Protein AF-A0A0U5MCY0-F1 (afdb_monomer_lite)

Sequence (130 aa):
MLSDIGQEHARLYEMIGSLSAVIAASPNERVINDGISIISERLKLHFDIEERALEFLDAELNVLMHSDHQLILSKIETARACVSGDRQKLIAALDEVKSSLKKHDRELDWPIFHYVNNNECSDCRHEDRN

Radius of gyration: 18.09 Å; chains: 1; bounding box: 33×22×67 Å

Structure (mmCIF, N/CA/C/O backbone):
data_AF-A0A0U5MCY0-F1
#
_entry.id   AF-A0A0U5MCY0-F1
#
loop_
_atom_site.group_PDB
_atom_site.id
_atom_site.type_symbol
_atom_site.label_atom_id
_atom_site.label_alt_id
_atom_site.label_comp_id
_atom_site.label_asym_id
_atom_site.label_entity_id
_atom_site.label_seq_id
_atom_site.pdbx_PDB_ins_code
_atom_site.Cartn_x
_atom_site.Cartn_y
_atom_site.Cartn_z
_atom_site.occupancy
_atom_site.B_iso_or_equiv
_atom_site.auth_seq_id
_atom_site.auth_comp_id
_atom_site.auth_asym_id
_atom_site.auth_atom_id
_atom_site.pdbx_PDB_model_num
ATOM 1 N N . MET A 1 1 ? 3.880 -13.248 -15.195 1.00 53.34 1 MET A N 1
ATOM 2 C CA . MET A 1 1 ? 4.382 -11.911 -14.803 1.00 53.34 1 MET A CA 1
ATOM 3 C C . MET A 1 1 ? 3.231 -10.932 -14.581 1.00 53.34 1 MET A C 1
ATOM 5 O O . MET A 1 1 ? 2.860 -10.763 -13.432 1.00 53.34 1 MET A O 1
ATOM 9 N N . LEU A 1 2 ? 2.555 -10.395 -15.611 1.00 55.38 2 LEU A N 1
ATOM 10 C CA . LEU A 1 2 ? 1.385 -9.505 -15.412 1.00 55.38 2 LEU A CA 1
ATOM 11 C C . LEU A 1 2 ? 0.198 -10.166 -14.687 1.00 55.38 2 LEU A C 1
ATOM 13 O O . LEU A 1 2 ? -0.455 -9.544 -13.853 1.00 55.38 2 LEU A O 1
ATOM 17 N N . SER A 1 3 ? -0.073 -11.443 -14.982 1.00 57.62 3 SER A N 1
ATOM 18 C CA . SER A 1 3 ? -1.112 -12.217 -14.287 1.00 57.62 3 SER A CA 1
ATOM 19 C C . SER A 1 3 ? -0.822 -12.389 -12.799 1.00 57.62 3 SER A C 1
ATOM 21 O O . SER A 1 3 ? -1.756 -12.574 -12.024 1.00 57.62 3 SER A O 1
ATOM 23 N N . ASP A 1 4 ? 0.452 -12.359 -12.409 1.00 72.38 4 ASP A N 1
ATOM 24 C CA . ASP A 1 4 ? 0.891 -12.569 -11.030 1.00 72.38 4 ASP A CA 1
ATOM 25 C C . ASP A 1 4 ? 0.857 -11.249 -10.248 1.00 72.38 4 ASP A C 1
ATOM 27 O O . ASP A 1 4 ? 0.425 -11.251 -9.100 1.00 72.38 4 ASP A O 1
ATOM 31 N N . ILE A 1 5 ? 1.182 -10.125 -10.903 1.00 76.31 5 ILE A N 1
ATOM 32 C CA . ILE A 1 5 ? 1.040 -8.754 -10.373 1.00 76.31 5 ILE A CA 1
ATOM 33 C C . ILE A 1 5 ? -0.433 -8.431 -10.087 1.00 76.31 5 ILE A C 1
ATOM 35 O O . ILE A 1 5 ? -0.800 -8.119 -8.958 1.00 76.31 5 ILE A O 1
ATOM 39 N N . GLY A 1 6 ? -1.328 -8.639 -11.061 1.00 77.19 6 GLY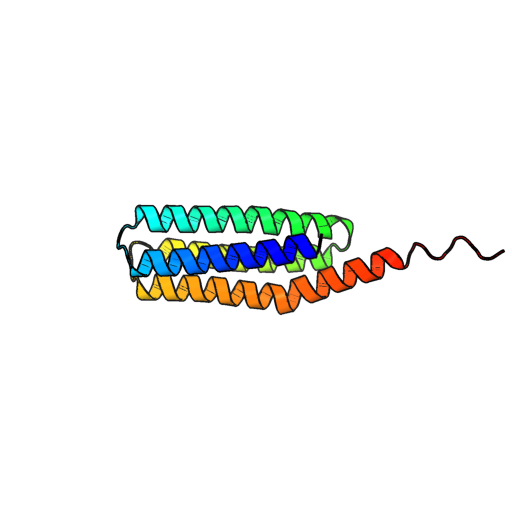 A N 1
ATOM 40 C CA . GLY A 1 6 ? -2.758 -8.369 -10.858 1.00 77.19 6 GLY A CA 1
ATOM 41 C C . GLY A 1 6 ? -3.403 -9.236 -9.763 1.00 77.19 6 GLY A C 1
ATOM 42 O O . GLY A 1 6 ? -4.283 -8.776 -9.033 1.00 77.19 6 GLY A O 1
ATOM 43 N N . GLN A 1 7 ? -2.951 -10.487 -9.604 1.00 85.44 7 GLN A N 1
ATOM 44 C CA . GLN A 1 7 ? -3.368 -11.338 -8.482 1.00 85.44 7 GLN A CA 1
ATOM 45 C C . GLN A 1 7 ? -2.841 -10.822 -7.142 1.00 85.44 7 GLN A C 1
ATOM 47 O O . GLN A 1 7 ? -3.521 -10.955 -6.124 1.00 85.44 7 GLN A O 1
ATOM 52 N N . GLU A 1 8 ? -1.649 -10.235 -7.128 1.00 88.69 8 GLU A N 1
ATOM 53 C CA . GLU A 1 8 ? -1.058 -9.677 -5.923 1.00 88.69 8 GLU A CA 1
ATOM 54 C C . GLU A 1 8 ? -1.792 -8.420 -5.448 1.00 88.69 8 GLU A C 1
ATOM 56 O O . GLU A 1 8 ? -2.114 -8.317 -4.263 1.00 88.69 8 GLU A O 1
ATOM 61 N N . HIS A 1 9 ? -2.201 -7.536 -6.360 1.00 89.69 9 HIS A N 1
ATOM 62 C CA . HIS A 1 9 ? -3.014 -6.368 -6.000 1.00 89.69 9 HIS A CA 1
ATOM 63 C C . HIS A 1 9 ? -4.362 -6.789 -5.423 1.00 89.69 9 HIS A C 1
ATOM 65 O O . HIS A 1 9 ? -4.812 -6.248 -4.412 1.00 89.69 9 HIS A O 1
ATOM 71 N N . ALA A 1 10 ? -5.001 -7.803 -6.020 1.00 90.56 10 ALA A N 1
ATOM 72 C CA . ALA A 1 10 ? -6.252 -8.349 -5.504 1.00 90.56 10 ALA A CA 1
ATOM 73 C C . ALA A 1 10 ? -6.103 -8.836 -4.051 1.00 90.56 10 ALA A C 1
ATOM 75 O O . ALA A 1 10 ? -6.958 -8.534 -3.215 1.00 90.56 10 ALA A O 1
ATOM 76 N N . ARG A 1 11 ? -4.991 -9.514 -3.731 1.00 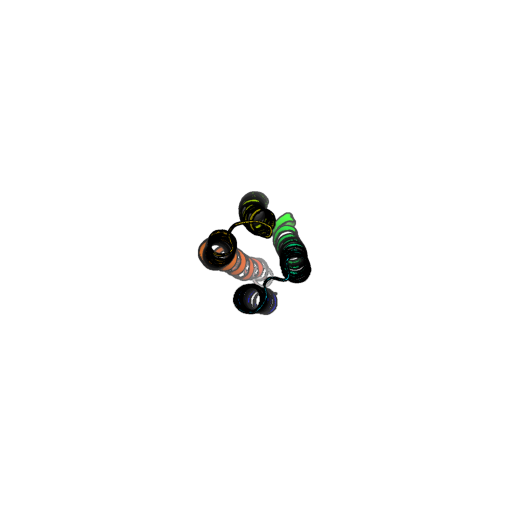93.75 11 ARG A N 1
ATOM 77 C CA . ARG A 1 11 ? -4.671 -9.945 -2.360 1.00 93.75 11 ARG A CA 1
ATOM 78 C C . ARG A 1 11 ? -4.428 -8.761 -1.431 1.00 93.75 11 ARG A C 1
ATOM 80 O O . ARG A 1 11 ? -4.975 -8.742 -0.333 1.00 93.75 11 ARG A O 1
ATOM 87 N N . LEU A 1 12 ? -3.670 -7.752 -1.859 1.00 95.38 12 LEU A N 1
ATOM 88 C CA . LEU A 1 12 ? -3.443 -6.538 -1.069 1.00 95.38 12 LEU A CA 1
ATOM 89 C C . LEU A 1 12 ? -4.762 -5.814 -0.752 1.00 95.38 12 LEU A C 1
ATOM 91 O O . LEU A 1 12 ? -4.998 -5.425 0.395 1.00 95.38 12 LEU A O 1
ATOM 95 N N . TYR A 1 13 ? -5.675 -5.707 -1.723 1.00 94.69 13 TYR A N 1
ATOM 96 C CA . TYR A 1 13 ? -7.010 -5.145 -1.502 1.00 94.69 13 TYR A CA 1
ATOM 97 C C . TYR A 1 13 ? -7.847 -5.959 -0.517 1.00 94.69 13 TYR A C 1
ATOM 99 O O . TYR A 1 13 ? -8.555 -5.375 0.311 1.00 94.69 13 TYR A O 1
ATOM 107 N N . GLU A 1 14 ? -7.778 -7.287 -0.596 1.00 95.69 14 GLU A N 1
ATOM 108 C CA . GLU A 1 14 ? -8.456 -8.188 0.334 1.00 95.69 14 GLU A CA 1
ATOM 109 C C . GLU A 1 14 ? -7.898 -8.050 1.755 1.00 95.69 14 GLU A C 1
ATOM 111 O O . GLU A 1 14 ? -8.670 -7.958 2.712 1.00 95.69 14 GLU A O 1
ATOM 116 N N . MET A 1 15 ? -6.575 -7.957 1.905 1.00 96.69 15 MET A N 1
ATOM 117 C CA . MET A 1 15 ? -5.913 -7.770 3.197 1.00 96.69 15 MET A CA 1
ATOM 118 C C . MET A 1 15 ? -6.310 -6.441 3.846 1.00 96.69 15 MET A C 1
ATOM 120 O O . MET A 1 15 ? -6.688 -6.424 5.019 1.00 96.69 15 MET A O 1
ATOM 124 N N . ILE A 1 16 ? -6.296 -5.339 3.085 1.00 95.50 16 ILE A N 1
ATOM 125 C CA . ILE A 1 16 ? -6.731 -4.022 3.578 1.00 95.50 16 ILE A CA 1
ATOM 126 C C . ILE A 1 16 ? -8.214 -4.063 3.969 1.00 95.50 16 ILE A C 1
ATOM 128 O O . ILE A 1 16 ? -8.579 -3.611 5.052 1.00 95.50 16 ILE A O 1
ATOM 132 N N . GLY A 1 17 ? -9.074 -4.646 3.126 1.00 94.00 17 GLY A N 1
ATOM 133 C CA . GLY A 1 17 ? -10.503 -4.783 3.423 1.00 94.00 17 GLY A CA 1
ATOM 134 C C . GLY A 1 17 ? -10.776 -5.614 4.681 1.00 94.00 17 GLY A C 1
ATOM 135 O O . GLY A 1 17 ? -11.593 -5.225 5.518 1.00 94.00 17 GLY A O 1
ATOM 136 N N . SER A 1 18 ? -10.052 -6.721 4.845 1.00 94.94 18 SER A N 1
ATOM 137 C CA . SER A 1 18 ? -10.145 -7.592 6.019 1.00 94.94 18 SER A CA 1
ATOM 138 C C . SER A 1 18 ? -9.697 -6.870 7.287 1.00 94.94 18 SER A C 1
ATOM 140 O O . SER A 1 18 ? -10.367 -6.959 8.315 1.00 94.94 18 SER A O 1
ATOM 142 N N . LEU A 1 19 ? -8.611 -6.095 7.218 1.00 95.50 19 LEU A N 1
ATOM 143 C CA . LEU A 1 19 ? -8.151 -5.296 8.349 1.00 95.50 19 LEU A CA 1
ATOM 144 C C . LEU A 1 19 ? -9.172 -4.216 8.738 1.00 95.50 19 LEU A C 1
ATOM 146 O O . LEU A 1 19 ? -9.456 -4.055 9.925 1.00 95.50 19 LEU A O 1
ATOM 150 N N . SER A 1 20 ? -9.786 -3.530 7.769 1.00 93.50 20 SER A N 1
ATOM 151 C CA . SER A 1 20 ? -10.863 -2.568 8.045 1.00 93.50 20 SER A CA 1
ATOM 152 C C . SER A 1 20 ? -12.046 -3.222 8.771 1.00 93.50 20 SER A C 1
ATOM 154 O O . SER A 1 20 ? -12.589 -2.642 9.714 1.00 93.50 20 SER A O 1
ATOM 156 N N . ALA A 1 21 ? -12.412 -4.456 8.403 1.00 92.06 21 ALA A N 1
ATOM 157 C CA . ALA A 1 21 ? -13.440 -5.219 9.112 1.00 92.06 21 ALA A CA 1
ATOM 158 C C . ALA A 1 21 ? -13.015 -5.583 10.548 1.00 92.06 21 ALA A C 1
ATOM 160 O O . ALA A 1 21 ? -13.816 -5.464 11.478 1.00 92.06 21 ALA A O 1
ATOM 161 N N . VAL A 1 22 ? -11.749 -5.963 10.757 1.00 93.25 22 VAL A N 1
ATOM 162 C CA . VAL A 1 22 ? -11.191 -6.236 12.095 1.00 93.25 22 VAL A CA 1
ATOM 163 C C . VAL A 1 22 ? -11.228 -4.989 12.979 1.00 93.25 22 VAL A C 1
ATOM 165 O O . VAL A 1 22 ? -11.652 -5.081 14.128 1.00 93.25 22 VAL A O 1
ATOM 168 N N . ILE A 1 23 ? -10.851 -3.823 12.451 1.00 93.38 23 ILE A N 1
ATOM 169 C CA . ILE A 1 23 ? -10.877 -2.542 13.178 1.00 93.38 23 ILE A CA 1
ATOM 170 C C . ILE A 1 23 ? -12.303 -2.166 13.596 1.00 93.38 23 ILE A C 1
ATOM 172 O O . ILE A 1 23 ? -12.519 -1.636 14.690 1.00 93.38 23 ILE A O 1
ATOM 176 N N . ALA A 1 24 ? -13.292 -2.447 12.744 1.00 90.56 24 ALA A N 1
ATOM 177 C CA . ALA A 1 24 ? -14.697 -2.227 13.074 1.00 90.56 24 ALA A CA 1
ATOM 178 C C . ALA A 1 24 ? -15.184 -3.169 14.193 1.00 90.56 24 ALA A C 1
ATOM 180 O O . ALA A 1 24 ? -15.962 -2.747 15.050 1.00 90.56 24 ALA A O 1
ATOM 181 N N . ALA A 1 25 ? -14.715 -4.421 14.206 1.00 89.44 25 ALA A N 1
ATOM 182 C CA . ALA A 1 25 ? -15.170 -5.462 15.127 1.00 89.44 25 ALA A CA 1
ATOM 183 C C . ALA A 1 25 ? -14.409 -5.518 16.466 1.00 89.44 25 ALA A C 1
ATOM 185 O O . ALA A 1 25 ? -14.958 -5.997 17.458 1.00 89.44 25 ALA A O 1
ATOM 186 N N . SER A 1 26 ? -13.155 -5.060 16.519 1.00 84.06 26 SER A N 1
ATOM 187 C CA . SER A 1 26 ? -12.271 -5.234 17.675 1.00 84.06 26 SER A CA 1
ATOM 188 C C . SER A 1 26 ? -11.466 -3.969 17.987 1.00 84.06 26 SER A C 1
ATOM 190 O O . SER A 1 26 ? -10.839 -3.403 17.094 1.00 84.06 26 SER A O 1
ATOM 192 N N . PRO A 1 27 ? -11.401 -3.541 19.263 1.00 80.25 27 PRO A N 1
ATOM 193 C CA . PRO A 1 27 ? -10.528 -2.454 19.694 1.00 80.25 27 PRO A CA 1
ATOM 194 C C . PRO A 1 27 ? -9.077 -2.901 19.946 1.00 80.25 27 PRO A C 1
ATOM 196 O O . PRO A 1 27 ? -8.306 -2.124 20.496 1.00 80.25 27 PRO A O 1
ATOM 199 N N . ASN A 1 28 ? -8.697 -4.148 19.642 1.00 93.94 28 ASN A N 1
ATOM 200 C CA . ASN A 1 28 ? -7.373 -4.656 20.002 1.00 93.94 28 ASN A CA 1
ATOM 201 C C . ASN A 1 28 ? -6.268 -4.031 19.132 1.00 93.94 28 ASN A C 1
ATOM 203 O O . ASN A 1 28 ? -5.964 -4.516 18.042 1.00 93.94 28 ASN A O 1
ATOM 207 N N . GLU A 1 29 ? -5.635 -2.985 19.661 1.00 95.06 29 GLU A N 1
ATOM 208 C CA . GLU A 1 29 ? -4.557 -2.231 19.012 1.00 95.06 29 GLU A CA 1
ATOM 209 C C . GLU A 1 29 ? -3.377 -3.102 18.577 1.00 95.06 29 GLU A C 1
ATOM 211 O O . GLU A 1 29 ? -2.778 -2.848 17.534 1.00 95.06 29 GLU A O 1
ATOM 216 N N . ARG A 1 30 ? -3.046 -4.153 19.338 1.00 95.38 30 ARG A N 1
ATOM 217 C CA . ARG A 1 30 ? -1.960 -5.068 18.971 1.00 95.38 30 ARG A CA 1
ATOM 218 C C . ARG A 1 30 ? -2.302 -5.834 17.698 1.00 95.38 30 ARG A C 1
ATOM 220 O O . ARG A 1 30 ? -1.497 -5.856 16.779 1.00 95.38 30 ARG A O 1
ATOM 227 N N . VAL A 1 31 ? -3.505 -6.401 17.623 1.00 95.12 31 VAL A N 1
ATOM 228 C CA . VAL A 1 31 ? -3.966 -7.139 16.433 1.00 95.12 31 VAL A CA 1
ATOM 229 C C . VAL A 1 31 ? -4.014 -6.223 15.210 1.00 95.12 31 VAL A C 1
ATOM 231 O O . VAL A 1 31 ? -3.619 -6.625 14.119 1.00 95.12 31 VAL A O 1
ATOM 234 N N . ILE A 1 32 ? -4.457 -4.978 15.395 1.00 96.31 32 ILE A N 1
ATOM 235 C CA . ILE A 1 32 ? -4.488 -3.976 14.326 1.00 96.31 32 ILE A CA 1
ATOM 236 C C . ILE A 1 32 ? -3.063 -3.647 13.854 1.00 96.31 32 ILE A C 1
ATOM 238 O O . ILE A 1 32 ? -2.800 -3.678 12.655 1.00 96.31 32 ILE A O 1
ATOM 242 N N . ASN A 1 33 ? -2.131 -3.384 14.776 1.00 96.62 33 ASN A N 1
ATOM 243 C CA . ASN A 1 33 ? -0.726 -3.118 14.453 1.00 96.62 33 ASN A CA 1
ATOM 244 C C . ASN A 1 33 ? -0.047 -4.298 13.745 1.00 96.62 33 ASN A C 1
ATOM 246 O O . ASN A 1 33 ? 0.707 -4.088 12.791 1.00 96.62 33 ASN A O 1
ATOM 250 N N . ASP A 1 34 ? -0.317 -5.526 14.184 1.00 97.00 34 ASP A N 1
ATOM 251 C CA . ASP A 1 34 ? 0.193 -6.738 13.543 1.00 97.00 34 ASP A CA 1
ATOM 252 C C . ASP A 1 34 ? -0.346 -6.838 12.103 1.00 97.00 34 ASP A C 1
ATOM 254 O O . ASP A 1 34 ? 0.422 -7.053 11.166 1.00 97.00 34 ASP A O 1
ATOM 258 N N . GLY A 1 35 ? -1.640 -6.565 11.896 1.00 97.06 35 GLY A N 1
ATOM 259 C CA . GLY A 1 35 ? -2.261 -6.515 10.569 1.00 97.06 35 GLY A CA 1
ATOM 260 C C . GLY A 1 35 ? -1.656 -5.454 9.643 1.00 97.06 35 GLY A C 1
ATOM 261 O O . GLY A 1 35 ? -1.317 -5.761 8.500 1.00 97.06 35 GLY A O 1
ATOM 262 N N . ILE A 1 36 ? -1.449 -4.226 10.136 1.00 97.50 36 ILE A N 1
ATOM 263 C CA . ILE A 1 36 ? -0.768 -3.161 9.375 1.00 97.50 36 ILE A CA 1
ATOM 264 C C . ILE A 1 36 ? 0.663 -3.578 9.022 1.00 97.50 36 ILE A C 1
ATOM 266 O O . ILE A 1 36 ? 1.122 -3.323 7.910 1.00 97.50 36 ILE A O 1
ATOM 270 N N . SER A 1 37 ? 1.368 -4.244 9.938 1.00 97.81 37 SER A N 1
ATOM 271 C CA . SER A 1 37 ? 2.736 -4.71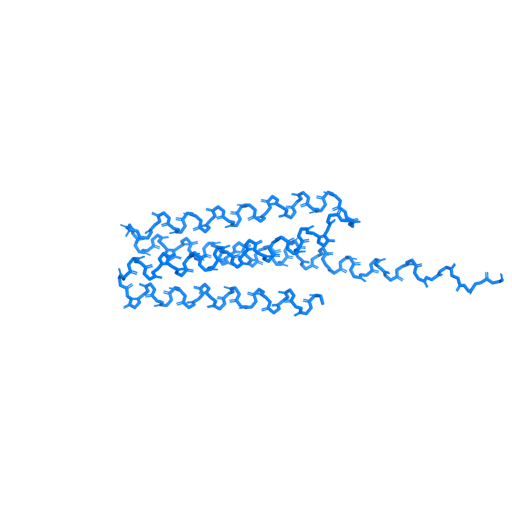4 9.695 1.00 97.81 37 SER A CA 1
ATOM 272 C C . SER A 1 37 ? 2.786 -5.760 8.587 1.00 97.81 37 SER A C 1
ATOM 274 O O . SER A 1 37 ? 3.625 -5.653 7.700 1.00 97.81 37 SER A O 1
ATOM 276 N N . ILE A 1 38 ? 1.853 -6.713 8.581 1.00 97.81 38 ILE A N 1
ATOM 277 C CA . ILE A 1 38 ? 1.758 -7.726 7.523 1.00 97.81 38 ILE A CA 1
ATOM 278 C C . ILE A 1 38 ? 1.486 -7.071 6.159 1.00 97.81 38 ILE A C 1
ATOM 280 O O . ILE A 1 38 ? 2.126 -7.432 5.174 1.00 97.81 38 ILE A O 1
ATOM 284 N N . ILE A 1 39 ? 0.577 -6.090 6.092 1.00 97.62 39 ILE A N 1
ATOM 285 C CA . ILE A 1 39 ? 0.296 -5.348 4.851 1.00 97.62 39 ILE A CA 1
ATOM 286 C C . ILE A 1 39 ? 1.532 -4.559 4.394 1.00 97.62 39 ILE A C 1
ATOM 288 O O . ILE A 1 39 ? 1.889 -4.624 3.222 1.00 97.62 39 ILE A O 1
ATOM 292 N N . SER A 1 40 ? 2.204 -3.852 5.310 1.00 98.00 40 SER A N 1
ATOM 293 C CA . SER A 1 40 ? 3.418 -3.072 5.020 1.00 98.00 40 SER A CA 1
ATOM 294 C C . SER A 1 40 ? 4.526 -3.946 4.430 1.00 98.00 40 SER A C 1
ATOM 296 O O . SER A 1 40 ? 5.076 -3.625 3.380 1.00 98.00 40 SER A O 1
ATOM 298 N N . GLU A 1 41 ? 4.818 -5.091 5.052 1.00 97.50 41 GLU A N 1
ATOM 299 C CA . GLU A 1 41 ? 5.841 -6.015 4.552 1.00 97.50 41 GLU A CA 1
ATOM 300 C C . GLU A 1 41 ? 5.457 -6.625 3.199 1.00 97.50 41 GLU A C 1
ATOM 302 O O . GLU A 1 41 ? 6.315 -6.793 2.331 1.00 97.50 41 GLU A O 1
ATOM 307 N N . ARG A 1 42 ? 4.166 -6.908 2.977 1.00 96.56 42 ARG A N 1
ATOM 308 C CA . ARG A 1 42 ? 3.702 -7.426 1.687 1.00 96.56 42 ARG A CA 1
ATOM 309 C C . ARG A 1 42 ? 3.833 -6.395 0.567 1.00 96.56 42 ARG A C 1
ATOM 311 O O . ARG A 1 42 ? 4.296 -6.758 -0.508 1.00 96.56 42 ARG A O 1
ATOM 318 N N . LEU A 1 43 ? 3.493 -5.133 0.840 1.00 96.50 43 LEU A N 1
ATOM 319 C CA . LEU A 1 43 ? 3.688 -4.020 -0.093 1.00 96.50 43 LEU A CA 1
ATOM 320 C C . LEU A 1 43 ? 5.161 -3.845 -0.451 1.00 96.50 43 LEU A C 1
ATOM 322 O O . LEU A 1 43 ? 5.491 -3.813 -1.626 1.00 96.50 43 LEU A O 1
ATOM 326 N N . LYS A 1 44 ? 6.059 -3.808 0.541 1.00 97.44 44 LYS A N 1
ATOM 327 C CA . LYS A 1 44 ? 7.504 -3.673 0.290 1.00 97.44 44 LYS A CA 1
ATOM 328 C C . LYS A 1 44 ? 8.042 -4.786 -0.603 1.00 97.44 44 LYS A C 1
ATOM 330 O O . LYS A 1 44 ? 8.803 -4.509 -1.520 1.00 97.44 44 LYS A O 1
ATOM 335 N N . LEU A 1 45 ? 7.652 -6.035 -0.334 1.00 95.62 45 LEU A N 1
ATOM 336 C CA . LEU A 1 45 ? 8.075 -7.174 -1.148 1.00 95.62 45 LEU A CA 1
ATOM 337 C C . LEU A 1 45 ? 7.579 -7.047 -2.591 1.00 95.62 45 LEU A C 1
ATOM 339 O O . LEU A 1 45 ? 8.308 -7.353 -3.525 1.00 95.62 45 LEU A O 1
ATOM 343 N N . HIS A 1 46 ? 6.328 -6.637 -2.759 1.00 94.56 46 HIS A N 1
ATOM 344 C CA . HIS A 1 46 ? 5.716 -6.476 -4.065 1.00 94.56 46 HIS A CA 1
ATOM 345 C C . HIS A 1 46 ? 6.364 -5.339 -4.871 1.00 94.56 46 HIS A C 1
ATOM 347 O O . HIS A 1 46 ? 6.807 -5.578 -5.991 1.00 94.56 46 HIS A O 1
ATOM 353 N N . PHE A 1 47 ? 6.544 -4.174 -4.253 1.00 95.75 47 PHE A N 1
ATOM 354 C CA . PHE A 1 47 ? 7.220 -3.021 -4.844 1.00 95.75 47 PHE A CA 1
ATOM 355 C C . PHE A 1 47 ? 8.676 -3.318 -5.227 1.00 95.75 47 PHE A C 1
ATOM 357 O O . PHE A 1 47 ? 9.112 -2.940 -6.308 1.00 95.75 47 PHE A O 1
ATOM 364 N N . ASP A 1 48 ? 9.421 -4.071 -4.409 1.00 94.69 48 ASP A N 1
ATOM 365 C CA . ASP A 1 48 ? 10.788 -4.513 -4.741 1.00 94.69 48 ASP A CA 1
ATOM 366 C C . ASP A 1 48 ? 10.816 -5.422 -5.984 1.00 94.69 48 ASP A C 1
ATOM 368 O O . ASP A 1 48 ? 11.744 -5.348 -6.788 1.00 94.69 48 ASP A O 1
ATOM 372 N N . ILE A 1 49 ? 9.792 -6.258 -6.192 1.00 91.19 49 ILE A N 1
ATOM 373 C CA . ILE A 1 49 ? 9.680 -7.096 -7.397 1.00 91.19 49 ILE A CA 1
ATOM 374 C C . ILE A 1 49 ? 9.462 -6.229 -8.645 1.00 91.19 49 ILE A C 1
ATOM 376 O O . ILE A 1 49 ? 10.098 -6.471 -9.672 1.00 91.19 49 ILE A O 1
ATOM 380 N N . GLU A 1 50 ? 8.587 -5.231 -8.563 1.00 92.00 50 GLU A N 1
ATOM 381 C CA . GLU A 1 50 ? 8.262 -4.333 -9.678 1.00 92.00 50 GLU A CA 1
ATOM 382 C C . GLU A 1 50 ? 9.419 -3.399 -10.020 1.00 92.00 50 GLU A C 1
ATOM 384 O O . GLU A 1 50 ? 9.786 -3.261 -11.188 1.00 92.00 50 GLU A O 1
ATOM 389 N N . GLU A 1 51 ? 10.058 -2.822 -9.004 1.00 93.94 51 GLU A N 1
ATOM 390 C CA . GLU A 1 51 ? 11.238 -1.979 -9.175 1.00 93.94 51 GLU A CA 1
ATOM 391 C C . GLU A 1 51 ? 12.377 -2.765 -9.833 1.00 93.94 51 GLU A C 1
ATOM 393 O O . GLU A 1 51 ? 12.938 -2.303 -10.828 1.00 93.94 51 GLU A O 1
ATOM 398 N N . ARG A 1 52 ? 12.674 -3.987 -9.371 1.00 90.75 52 ARG A N 1
ATOM 399 C CA . ARG A 1 52 ? 13.708 -4.839 -9.992 1.00 90.75 52 ARG A CA 1
ATOM 400 C C . ARG A 1 52 ? 13.382 -5.238 -11.422 1.00 90.75 52 ARG A C 1
ATOM 402 O O . ARG A 1 52 ? 14.298 -5.388 -12.227 1.00 90.75 52 ARG A O 1
ATOM 409 N N . ALA A 1 53 ? 12.104 -5.427 -11.748 1.00 86.88 53 ALA A N 1
ATOM 410 C CA . ALA A 1 53 ? 11.7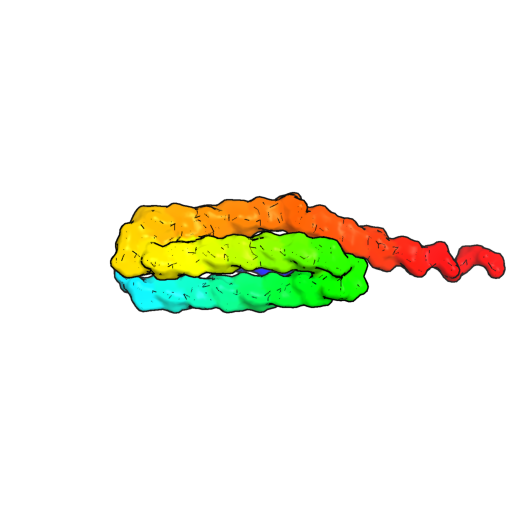05 -5.692 -13.125 1.00 86.88 53 ALA A CA 1
ATOM 411 C C . ALA A 1 53 ? 12.056 -4.502 -14.034 1.00 86.88 53 ALA A C 1
ATOM 413 O O . ALA A 1 53 ? 12.481 -4.708 -15.165 1.00 86.88 53 ALA A O 1
ATOM 414 N N . LEU A 1 54 ? 11.940 -3.271 -13.528 1.00 88.38 54 LEU A N 1
ATOM 415 C CA . LEU A 1 54 ? 12.203 -2.049 -14.290 1.00 88.38 54 LEU A CA 1
ATOM 416 C C . LEU A 1 54 ? 13.658 -1.581 -14.260 1.00 88.38 54 LEU A C 1
ATOM 418 O O . LEU A 1 54 ? 14.068 -0.884 -15.184 1.00 88.38 54 LEU A O 1
ATOM 422 N N . GLU A 1 55 ? 14.441 -1.974 -13.252 1.00 88.31 55 GLU A N 1
ATOM 423 C CA . GLU A 1 55 ? 15.848 -1.570 -13.079 1.00 88.31 55 GLU A CA 1
ATOM 424 C C . GLU A 1 55 ? 16.683 -1.784 -14.353 1.00 88.31 55 GLU A C 1
ATOM 426 O O . GLU A 1 55 ? 17.524 -0.954 -14.699 1.00 88.31 55 GLU A O 1
ATOM 431 N N . PHE A 1 56 ? 16.415 -2.869 -15.083 1.00 80.81 56 PHE A N 1
ATOM 432 C CA . PHE A 1 56 ? 17.136 -3.226 -16.308 1.00 80.81 56 PHE A CA 1
ATOM 433 C C . PHE A 1 56 ? 16.433 -2.797 -17.602 1.00 80.81 56 PHE A C 1
ATOM 435 O O . PHE A 1 56 ? 17.014 -2.946 -18.675 1.00 80.81 56 PHE A O 1
ATOM 442 N N . LEU A 1 57 ? 15.200 -2.293 -17.515 1.00 83.69 57 LEU A N 1
ATOM 443 C CA . LEU A 1 57 ? 14.376 -1.952 -18.676 1.00 83.69 57 LEU A CA 1
ATOM 444 C C . LEU A 1 57 ? 14.351 -0.449 -18.943 1.00 83.69 57 LEU A C 1
ATOM 446 O O . LEU A 1 57 ? 14.537 -0.031 -20.083 1.00 83.69 57 LEU A O 1
ATOM 450 N N . ASP A 1 58 ? 14.120 0.360 -17.907 1.00 87.88 58 ASP A N 1
ATOM 451 C CA . ASP A 1 58 ? 14.019 1.813 -18.028 1.00 87.88 58 ASP A CA 1
ATOM 452 C C . ASP A 1 58 ? 14.263 2.490 -16.667 1.00 87.88 58 ASP A C 1
ATOM 454 O O . ASP A 1 58 ? 13.467 2.379 -15.729 1.00 87.88 58 ASP A O 1
ATOM 458 N N . ALA A 1 59 ? 15.381 3.214 -16.563 1.00 88.94 59 ALA A N 1
ATOM 459 C CA . ALA A 1 59 ? 15.797 3.875 -15.329 1.00 88.94 59 ALA A CA 1
ATOM 460 C C . ALA A 1 59 ? 14.883 5.048 -14.931 1.00 88.94 59 ALA A C 1
ATOM 462 O O . ALA A 1 59 ? 14.733 5.324 -13.740 1.00 88.94 59 ALA A O 1
ATOM 463 N N . GLU A 1 60 ? 14.265 5.742 -15.892 1.00 92.00 60 GLU A N 1
ATOM 464 C CA . GLU A 1 60 ? 13.357 6.854 -15.591 1.00 92.00 60 GLU A CA 1
ATOM 465 C C . GLU A 1 60 ? 12.033 6.325 -15.034 1.00 92.00 60 GLU A C 1
ATOM 467 O O . GLU A 1 60 ? 11.533 6.837 -14.026 1.00 92.00 60 GLU A O 1
ATOM 472 N N . LEU A 1 61 ? 11.501 5.250 -15.628 1.00 92.19 61 LEU A N 1
ATOM 473 C CA . LEU A 1 61 ? 10.308 4.575 -15.113 1.00 92.19 61 LEU A CA 1
ATOM 474 C C . LEU A 1 61 ? 10.555 3.945 -13.739 1.00 92.19 61 LEU A C 1
ATOM 476 O O . LEU A 1 61 ? 9.683 4.026 -12.875 1.00 92.19 61 LEU A O 1
ATOM 480 N N . ASN A 1 62 ? 11.741 3.376 -13.501 1.00 93.25 62 ASN A N 1
ATOM 481 C CA . ASN A 1 62 ? 12.108 2.847 -12.188 1.00 93.25 62 ASN A CA 1
ATOM 482 C C . ASN A 1 62 ? 12.092 3.939 -11.096 1.00 93.25 62 ASN A C 1
ATOM 484 O O . ASN A 1 62 ? 11.494 3.733 -10.041 1.00 93.25 62 ASN A O 1
ATOM 488 N N . VAL A 1 63 ? 12.659 5.125 -11.359 1.00 95.31 63 VAL A N 1
ATOM 489 C CA . VAL A 1 63 ? 12.630 6.253 -10.403 1.00 95.31 63 VAL A CA 1
ATOM 490 C C . VAL A 1 63 ? 11.200 6.729 -10.133 1.00 95.31 63 VAL A C 1
ATOM 492 O O . VAL A 1 63 ? 10.861 7.053 -8.987 1.00 95.31 63 VAL A O 1
ATOM 495 N N . LEU A 1 64 ? 10.356 6.770 -11.170 1.00 95.00 64 LEU A N 1
ATOM 496 C CA . LEU A 1 64 ? 8.946 7.141 -11.044 1.00 95.00 64 LEU A CA 1
ATOM 497 C C . LEU A 1 64 ? 8.182 6.146 -10.159 1.00 95.00 64 LEU A C 1
ATOM 499 O O . LEU A 1 64 ? 7.513 6.569 -9.216 1.00 95.00 64 LEU A O 1
ATOM 503 N N . MET A 1 65 ? 8.329 4.847 -10.429 1.00 95.50 65 MET A N 1
ATOM 504 C CA . MET A 1 65 ? 7.713 3.769 -9.652 1.00 95.50 65 MET A CA 1
ATOM 505 C C . MET A 1 65 ? 8.162 3.796 -8.196 1.00 95.50 65 MET A C 1
ATOM 507 O O . MET A 1 65 ? 7.328 3.868 -7.297 1.00 95.50 65 MET A O 1
ATOM 511 N N . HIS A 1 66 ? 9.474 3.864 -7.960 1.00 97.44 66 HIS A N 1
ATOM 512 C CA . HIS A 1 66 ? 10.027 3.942 -6.612 1.00 97.44 66 HIS A CA 1
ATOM 513 C C . HIS A 1 66 ? 9.442 5.118 -5.817 1.00 97.44 66 HIS A C 1
ATOM 515 O O . HIS A 1 66 ? 9.052 4.979 -4.657 1.00 97.44 66 HIS A O 1
ATOM 521 N N . SER A 1 67 ? 9.335 6.291 -6.445 1.00 97.69 67 SER A N 1
ATOM 522 C CA . SER A 1 67 ? 8.777 7.482 -5.798 1.00 97.69 67 SER A CA 1
ATOM 523 C C . SER A 1 67 ? 7.308 7.296 -5.396 1.00 97.69 67 SER A C 1
ATOM 525 O O . SER A 1 67 ? 6.913 7.711 -4.303 1.00 97.69 67 SER A O 1
ATOM 527 N N . ASP A 1 68 ? 6.502 6.656 -6.246 1.00 98.12 68 ASP A N 1
ATOM 528 C CA . ASP A 1 68 ? 5.095 6.376 -5.947 1.00 98.12 68 ASP A CA 1
ATOM 529 C C . ASP A 1 68 ? 4.941 5.292 -4.863 1.00 98.12 68 ASP A C 1
ATOM 531 O O . ASP A 1 68 ? 4.169 5.460 -3.914 1.00 98.12 68 ASP A O 1
ATOM 535 N N . HIS A 1 69 ? 5.770 4.247 -4.898 1.00 98.31 69 HIS A N 1
ATOM 536 C CA . HIS A 1 69 ? 5.832 3.224 -3.852 1.00 98.31 69 HIS A CA 1
ATOM 537 C C . HIS A 1 69 ? 6.146 3.819 -2.475 1.00 98.31 69 HIS A C 1
ATOM 539 O O . HIS A 1 69 ? 5.456 3.525 -1.492 1.00 98.31 69 HIS A O 1
ATOM 545 N N . GLN A 1 70 ? 7.140 4.712 -2.382 1.00 98.38 70 GLN A N 1
ATOM 546 C CA . GLN A 1 70 ? 7.462 5.402 -1.128 1.00 98.38 70 GLN A CA 1
ATOM 547 C C . GLN A 1 70 ? 6.282 6.241 -0.615 1.00 98.38 70 GLN A C 1
ATOM 549 O O . GLN A 1 70 ? 6.018 6.277 0.593 1.00 98.38 70 GLN A O 1
ATOM 554 N N . LEU A 1 71 ? 5.521 6.874 -1.514 1.00 97.94 71 LEU A N 1
ATOM 555 C CA . LEU A 1 71 ? 4.318 7.613 -1.140 1.00 97.94 71 LEU A CA 1
ATOM 556 C C . LEU A 1 71 ? 3.253 6.683 -0.542 1.00 97.94 71 LEU A C 1
ATOM 558 O O . LEU A 1 71 ? 2.686 7.007 0.505 1.00 97.94 71 LEU A O 1
ATOM 562 N N . ILE A 1 72 ? 3.003 5.521 -1.146 1.00 97.88 72 ILE A N 1
ATOM 563 C CA . ILE A 1 72 ? 2.037 4.538 -0.630 1.00 97.88 72 ILE A CA 1
ATOM 564 C C . ILE A 1 72 ? 2.489 3.984 0.729 1.00 97.88 72 ILE A C 1
ATOM 566 O O . ILE A 1 72 ? 1.693 3.934 1.672 1.00 97.88 72 ILE A O 1
ATOM 570 N N . LEU A 1 73 ? 3.772 3.644 0.879 1.00 98.19 73 LEU A N 1
ATOM 571 C CA . LEU A 1 73 ? 4.334 3.176 2.152 1.00 98.19 73 LEU A CA 1
ATOM 572 C C . LEU A 1 73 ? 4.203 4.232 3.261 1.00 98.19 73 LEU A C 1
ATOM 574 O O . LEU A 1 73 ? 3.853 3.900 4.394 1.00 98.19 73 LEU A O 1
ATOM 578 N N . SER A 1 74 ? 4.379 5.519 2.946 1.00 98.06 74 SER A N 1
ATOM 579 C CA . SER A 1 74 ? 4.184 6.600 3.924 1.00 98.06 74 SER A CA 1
ATOM 580 C C . SER A 1 74 ? 2.735 6.700 4.434 1.00 98.06 74 SER A C 1
ATOM 582 O O . SER A 1 74 ? 2.490 7.035 5.599 1.00 98.06 74 SER A O 1
ATOM 584 N N . LYS A 1 75 ? 1.751 6.355 3.592 1.00 97.88 75 LYS A N 1
ATOM 585 C CA . LYS A 1 75 ? 0.328 6.324 3.969 1.00 97.88 75 LYS A CA 1
ATOM 586 C C . LYS A 1 75 ? 0.021 5.149 4.895 1.00 97.88 75 LYS A C 1
ATOM 588 O O . LYS A 1 75 ? -0.756 5.307 5.835 1.00 97.88 75 LYS A O 1
ATOM 593 N N . ILE A 1 76 ? 0.680 4.006 4.699 1.00 97.25 76 ILE A N 1
ATOM 594 C CA . ILE A 1 76 ? 0.618 2.876 5.638 1.00 97.25 76 ILE A CA 1
ATOM 595 C C . ILE A 1 76 ? 1.169 3.271 7.010 1.00 97.25 76 ILE A C 1
ATOM 597 O O . ILE A 1 76 ? 0.543 2.978 8.029 1.00 97.25 76 ILE A O 1
ATOM 601 N N . GLU A 1 77 ? 2.288 3.994 7.062 1.00 96.62 77 GLU A N 1
ATOM 602 C CA . GLU A 1 77 ? 2.834 4.478 8.336 1.00 96.62 77 GLU A CA 1
ATOM 603 C C . GLU A 1 77 ? 1.933 5.543 8.987 1.00 96.62 77 GLU A C 1
ATOM 605 O O . GLU A 1 77 ? 1.774 5.571 10.209 1.00 96.62 77 GLU A O 1
ATOM 610 N N . THR A 1 78 ? 1.234 6.350 8.184 1.00 96.00 78 THR A N 1
ATOM 611 C CA . THR A 1 78 ? 0.179 7.253 8.677 1.00 96.00 78 THR A CA 1
ATOM 612 C C . THR A 1 78 ? -0.979 6.474 9.313 1.00 96.00 78 THR A C 1
ATOM 614 O O . THR A 1 78 ? -1.452 6.844 10.390 1.00 96.00 78 THR A O 1
ATOM 617 N N . ALA A 1 79 ? -1.416 5.368 8.698 1.00 96.12 79 ALA A N 1
ATOM 618 C CA . ALA A 1 79 ? -2.416 4.482 9.292 1.00 96.12 79 ALA A CA 1
ATOM 619 C C . ALA A 1 79 ? -1.904 3.866 10.605 1.00 96.12 79 ALA A C 1
ATOM 621 O O . ALA A 1 79 ? -2.618 3.890 11.608 1.00 96.12 79 ALA A O 1
ATOM 622 N N . ARG A 1 80 ? -0.645 3.406 10.647 1.00 96.31 80 ARG A N 1
ATOM 623 C CA . ARG A 1 80 ? -0.003 2.879 11.865 1.00 96.31 80 ARG A CA 1
ATOM 624 C C . ARG A 1 80 ? -0.023 3.892 13.012 1.00 96.31 80 ARG A C 1
ATOM 626 O O . ARG A 1 80 ? -0.360 3.541 14.140 1.00 96.31 80 ARG A O 1
ATOM 633 N N . ALA A 1 81 ? 0.273 5.159 12.729 1.00 95.62 81 ALA A N 1
ATOM 634 C CA . ALA A 1 81 ? 0.262 6.223 13.731 1.00 95.62 81 ALA A CA 1
ATOM 635 C C . ALA A 1 81 ? -1.138 6.502 14.316 1.00 95.62 81 ALA A C 1
ATOM 637 O O . ALA A 1 81 ? -1.249 7.048 15.413 1.00 95.62 81 ALA A O 1
ATOM 638 N N . CYS A 1 82 ? -2.210 6.113 13.618 1.00 95.38 82 CYS A N 1
ATOM 639 C CA . CYS A 1 82 ? -3.585 6.279 14.086 1.00 95.38 82 CYS A CA 1
ATOM 640 C C . CYS A 1 82 ? -4.079 5.137 14.991 1.00 95.38 82 CYS A C 1
ATOM 642 O O . CYS A 1 82 ? -5.175 5.254 15.537 1.00 95.38 82 CYS A O 1
ATOM 644 N N . VAL A 1 83 ? -3.320 4.044 15.159 1.00 94.62 83 VAL A N 1
ATOM 645 C CA . VAL A 1 83 ? -3.814 2.823 15.828 1.00 94.62 83 VAL A CA 1
ATOM 646 C C . VAL A 1 83 ? -4.223 3.053 17.281 1.00 94.62 83 VAL A C 1
ATOM 648 O O . VAL A 1 83 ? -5.287 2.590 17.681 1.00 94.62 83 VAL A O 1
ATOM 651 N N . SER A 1 84 ? -3.426 3.795 18.049 1.00 89.75 84 SER A N 1
ATOM 652 C CA . SER A 1 84 ? -3.723 4.148 19.447 1.00 89.75 84 SER A CA 1
ATOM 653 C C . SER A 1 84 ? -4.617 5.387 19.591 1.00 89.75 84 SER A C 1
ATOM 655 O O . SER A 1 84 ? -4.805 5.912 20.690 1.00 89.75 84 SER A O 1
ATOM 657 N N . GLY A 1 85 ? -5.124 5.907 18.471 1.00 86.81 85 GLY A N 1
ATOM 658 C CA . GLY A 1 85 ? -5.835 7.173 18.399 1.00 86.81 85 GLY A CA 1
ATOM 659 C C . GLY A 1 85 ? -7.278 7.024 17.933 1.00 86.81 85 GLY A C 1
ATOM 660 O O . GLY A 1 85 ? -8.055 6.194 18.400 1.00 86.81 85 GLY A O 1
ATOM 661 N N . ASP A 1 86 ? -7.661 7.907 17.019 1.00 89.69 86 ASP A N 1
ATOM 662 C CA . ASP A 1 86 ? -9.018 7.988 16.501 1.00 89.69 86 ASP A CA 1
ATOM 663 C C . ASP A 1 86 ? -9.268 6.898 15.450 1.00 89.69 86 ASP A C 1
ATOM 665 O O . ASP A 1 86 ? -8.693 6.907 14.359 1.00 89.69 86 ASP A O 1
ATOM 669 N N . ARG A 1 87 ? -10.183 5.977 15.765 1.00 90.62 87 ARG A N 1
ATOM 670 C CA . ARG A 1 87 ? -10.558 4.877 14.872 1.00 90.62 87 ARG A CA 1
ATOM 671 C C . ARG A 1 87 ? -11.105 5.361 13.530 1.00 90.62 87 ARG A C 1
ATOM 673 O O . ARG A 1 87 ? -10.853 4.713 12.518 1.00 90.62 87 ARG A O 1
ATOM 680 N N . GLN A 1 88 ? -11.833 6.478 13.496 1.00 91.56 88 GLN A N 1
ATOM 681 C CA . GLN A 1 88 ? -12.319 7.028 12.229 1.00 91.56 88 GLN A CA 1
ATOM 682 C C . GLN A 1 88 ? -11.151 7.501 11.365 1.00 91.56 88 GLN A C 1
ATOM 684 O O . GLN A 1 88 ? -11.153 7.261 10.160 1.00 91.56 88 GLN A O 1
ATOM 689 N N . LYS A 1 89 ? -10.116 8.093 11.977 1.00 94.12 89 LYS A N 1
ATOM 690 C CA . LYS A 1 89 ? -8.888 8.470 11.262 1.00 94.12 89 LYS A CA 1
ATOM 691 C C . LYS A 1 89 ? -8.108 7.257 10.778 1.00 94.12 89 LYS A C 1
ATOM 693 O O . LYS A 1 89 ? -7.619 7.285 9.657 1.00 94.12 89 LYS A O 1
ATOM 698 N N . LEU A 1 90 ? -8.029 6.191 11.574 1.00 95.62 90 LEU A N 1
ATOM 699 C CA . LEU A 1 90 ? -7.402 4.938 11.150 1.00 95.62 90 LEU A CA 1
ATOM 700 C C . LEU A 1 90 ? -8.107 4.341 9.920 1.00 95.62 90 LEU A C 1
ATOM 702 O O . LEU A 1 90 ? -7.442 3.979 8.953 1.00 95.62 90 LEU A O 1
ATOM 706 N N . ILE A 1 91 ? -9.441 4.268 9.937 1.00 93.94 91 ILE A N 1
ATOM 707 C CA . ILE A 1 91 ? -10.224 3.762 8.798 1.00 93.94 91 ILE A CA 1
ATOM 708 C C . ILE A 1 91 ? -10.014 4.655 7.571 1.00 93.94 91 ILE A C 1
ATOM 710 O O . ILE A 1 91 ? -9.694 4.145 6.502 1.00 93.94 91 ILE A O 1
ATOM 714 N N . ALA A 1 92 ? -10.106 5.978 7.734 1.00 94.81 92 ALA A N 1
ATOM 715 C CA . ALA A 1 92 ? -9.860 6.921 6.645 1.00 94.81 92 ALA A CA 1
ATOM 716 C C . ALA A 1 92 ? -8.436 6.794 6.071 1.00 94.81 92 ALA A C 1
ATOM 718 O O . ALA A 1 92 ? -8.251 6.877 4.859 1.00 94.81 92 ALA A O 1
ATOM 719 N N . ALA A 1 93 ? -7.429 6.549 6.915 1.00 96.31 93 ALA A N 1
ATOM 720 C CA . ALA A 1 93 ? -6.056 6.328 6.474 1.00 96.31 93 ALA A CA 1
ATOM 721 C C . ALA A 1 93 ? -5.904 5.023 5.673 1.00 96.31 93 ALA A C 1
ATOM 723 O O . ALA A 1 93 ? -5.204 5.006 4.663 1.00 96.31 93 ALA A O 1
ATOM 724 N N . LEU A 1 94 ? -6.583 3.940 6.067 1.00 96.31 94 LEU A N 1
ATOM 725 C CA . LEU A 1 94 ? -6.595 2.693 5.292 1.00 96.31 94 LEU A CA 1
ATOM 726 C C . LEU A 1 94 ? -7.344 2.833 3.960 1.00 96.31 94 LEU A C 1
ATOM 728 O O . LEU A 1 94 ? -6.905 2.282 2.948 1.00 96.31 94 LEU A O 1
ATOM 732 N N . ASP A 1 95 ? -8.434 3.599 3.930 1.00 95.69 95 ASP A N 1
ATOM 733 C CA . ASP A 1 95 ? -9.136 3.917 2.684 1.00 95.69 95 ASP A CA 1
ATOM 734 C C . ASP A 1 95 ? -8.253 4.742 1.737 1.00 95.69 95 ASP A C 1
ATOM 736 O O . ASP A 1 95 ? -8.244 4.497 0.529 1.00 95.69 95 ASP A O 1
ATOM 740 N N . GLU A 1 96 ? -7.445 5.656 2.275 1.00 96.62 96 GLU A N 1
ATOM 741 C CA . GLU A 1 96 ? -6.477 6.440 1.505 1.00 96.62 96 GLU A CA 1
ATOM 742 C C . GLU A 1 96 ? -5.347 5.573 0.924 1.00 96.62 96 GLU A C 1
ATOM 744 O O . GLU A 1 96 ? -4.953 5.766 -0.230 1.00 96.62 96 GLU A O 1
ATOM 749 N N . VAL A 1 97 ? -4.863 4.570 1.667 1.00 96.88 97 VAL A N 1
ATOM 750 C CA . VAL A 1 97 ? -3.928 3.559 1.136 1.00 96.88 97 VAL A CA 1
ATOM 751 C C . VAL A 1 97 ? -4.570 2.810 -0.029 1.00 96.88 97 VAL A C 1
ATOM 753 O O . VAL A 1 97 ? -3.985 2.723 -1.107 1.00 96.88 97 VAL A O 1
ATOM 756 N N . LYS A 1 98 ? -5.798 2.311 0.150 1.00 96.06 98 LYS A N 1
ATOM 757 C CA . LYS A 1 98 ? -6.527 1.581 -0.896 1.00 96.06 98 LYS A CA 1
ATOM 758 C C . LYS A 1 98 ? -6.771 2.438 -2.138 1.00 96.06 98 LYS A C 1
ATOM 760 O O . LYS A 1 98 ? -6.682 1.937 -3.255 1.00 96.06 98 LYS A O 1
ATOM 765 N N . SER A 1 99 ? -7.110 3.710 -1.948 1.00 96.31 99 SER A N 1
ATOM 766 C CA . SER A 1 99 ? -7.286 4.680 -3.031 1.00 96.31 99 SER A CA 1
ATOM 767 C C . SER A 1 99 ? -5.979 4.909 -3.793 1.00 96.31 99 SER A C 1
ATOM 769 O O . SER A 1 99 ? -5.976 4.911 -5.022 1.00 96.31 99 SER A O 1
ATOM 771 N N . SER A 1 100 ? -4.864 5.025 -3.067 1.00 96.25 100 SER A N 1
ATOM 772 C CA . SER A 1 100 ? -3.538 5.232 -3.657 1.00 96.25 100 SER A CA 1
ATOM 773 C C . SER A 1 100 ? -3.077 4.022 -4.463 1.00 96.25 100 SER A C 1
ATOM 775 O O . SER A 1 100 ? -2.637 4.204 -5.588 1.00 96.25 100 SER A O 1
ATOM 777 N N . LEU A 1 101 ? -3.289 2.801 -3.959 1.00 95.44 101 LEU A N 1
ATOM 778 C CA . LEU A 1 101 ? -3.033 1.571 -4.720 1.00 95.44 101 LEU A CA 1
ATOM 779 C C . LEU A 1 101 ? -3.865 1.513 -6.008 1.00 95.44 101 LEU A C 1
ATOM 781 O O . LEU A 1 101 ? -3.332 1.323 -7.086 1.00 95.44 101 LEU A O 1
ATOM 785 N N . LYS A 1 102 ? -5.167 1.812 -5.949 1.00 95.06 102 LYS A N 1
ATOM 786 C CA . LYS A 1 102 ? -5.998 1.840 -7.170 1.00 95.06 102 LYS A CA 1
ATOM 787 C C . LYS A 1 102 ? -5.531 2.863 -8.195 1.00 95.06 102 LYS A C 1
ATOM 789 O O . LYS A 1 102 ? -5.724 2.676 -9.396 1.00 95.06 102 LYS A O 1
ATOM 794 N N . LYS A 1 103 ? -5.022 3.994 -7.713 1.00 95.56 103 LYS A N 1
ATOM 795 C CA . LYS A 1 103 ? -4.463 5.033 -8.566 1.00 95.56 103 LYS A CA 1
ATOM 796 C C . LYS A 1 103 ? -3.170 4.537 -9.214 1.00 95.56 103 LYS A C 1
ATOM 798 O O . LYS A 1 103 ? -3.056 4.665 -10.428 1.00 95.56 103 LYS A O 1
ATOM 803 N N . HIS A 1 104 ? -2.278 3.947 -8.424 1.00 95.06 104 HIS A N 1
ATOM 804 C CA . HIS A 1 104 ? -1.033 3.319 -8.859 1.00 95.06 104 HIS A CA 1
ATOM 805 C C . HIS A 1 104 ? -1.275 2.281 -9.963 1.00 95.06 104 HIS A C 1
ATOM 807 O O . HIS A 1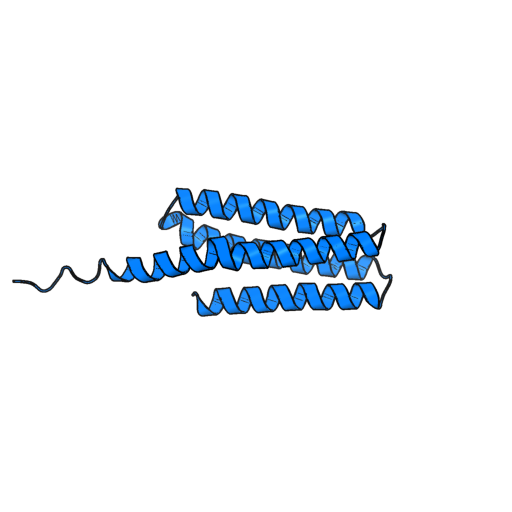 104 ? -0.801 2.477 -11.080 1.00 95.06 104 HIS A O 1
ATOM 813 N N . ASP A 1 105 ? -2.171 1.315 -9.727 1.00 92.94 105 ASP A N 1
ATOM 814 C CA . ASP A 1 105 ? -2.554 0.290 -10.708 1.00 92.94 105 ASP A CA 1
ATOM 815 C C . ASP A 1 105 ? -2.943 0.893 -12.066 1.00 92.94 105 ASP A C 1
ATOM 817 O O . ASP A 1 105 ? -2.593 0.398 -13.138 1.00 92.94 105 ASP A O 1
ATOM 821 N N . ARG A 1 106 ? -3.751 1.959 -12.017 1.00 93.31 106 ARG A N 1
ATOM 822 C CA . ARG A 1 106 ? -4.356 2.577 -13.198 1.00 93.31 106 ARG A CA 1
ATOM 823 C C . ARG A 1 106 ? -3.377 3.471 -13.947 1.00 93.31 106 ARG A C 1
ATOM 825 O O . ARG A 1 106 ? -3.445 3.542 -15.172 1.00 93.31 106 ARG A O 1
ATOM 832 N N . GLU A 1 107 ? -2.580 4.239 -13.217 1.00 94.25 107 GLU A N 1
ATOM 833 C CA . GLU A 1 107 ? -1.769 5.325 -13.771 1.00 94.25 107 GLU A CA 1
ATOM 834 C C . GLU A 1 107 ? -0.323 4.910 -14.035 1.00 94.25 107 GLU A C 1
ATOM 836 O O . GLU A 1 107 ? 0.305 5.520 -14.898 1.00 94.25 107 GLU A O 1
ATOM 841 N N . LEU A 1 108 ? 0.182 3.880 -13.351 1.00 93.00 108 LEU A N 1
ATOM 842 C CA . LEU A 1 108 ? 1.566 3.427 -13.457 1.00 93.00 108 LEU A CA 1
ATOM 843 C C . LEU A 1 108 ? 1.661 1.966 -13.898 1.00 93.00 108 LEU A C 1
ATOM 845 O O . LEU A 1 108 ? 2.099 1.732 -15.025 1.00 93.00 108 LEU A O 1
ATOM 849 N N . ASP A 1 109 ? 1.191 0.999 -13.105 1.00 90.50 109 ASP A N 1
ATOM 850 C CA . ASP A 1 109 ? 1.432 -0.420 -13.417 1.00 90.50 109 ASP A CA 1
ATOM 851 C C . ASP A 1 109 ? 0.853 -0.842 -14.751 1.00 90.50 109 ASP A C 1
ATOM 853 O O . ASP A 1 109 ? 1.546 -1.430 -15.585 1.00 90.50 109 ASP A O 1
ATOM 857 N N . TRP A 1 110 ? -0.428 -0.540 -14.977 1.00 88.12 110 TRP A N 1
ATOM 858 C CA . TRP A 1 110 ? -1.081 -0.961 -16.203 1.00 88.12 110 TRP A CA 1
ATOM 859 C C . TRP A 1 110 ? -0.398 -0.347 -17.435 1.00 88.12 110 TRP A C 1
ATOM 861 O O . TRP A 1 110 ? -0.024 -1.116 -18.321 1.00 88.12 110 TRP A O 1
ATOM 871 N N . PRO A 1 111 ? -0.152 0.979 -17.516 1.00 88.38 111 PRO A N 1
ATOM 872 C CA . PRO A 1 111 ? 0.587 1.552 -18.638 1.00 88.38 111 PRO A CA 1
ATOM 873 C C . PRO A 1 111 ? 2.005 0.993 -18.802 1.00 88.38 111 PRO A C 1
ATOM 875 O O . PRO A 1 111 ? 2.382 0.630 -19.918 1.00 88.38 111 PRO A O 1
ATOM 878 N N . ILE A 1 112 ? 2.778 0.903 -17.717 1.00 88.19 112 ILE A N 1
ATOM 879 C CA . ILE A 1 112 ? 4.196 0.530 -17.757 1.00 88.19 112 ILE A CA 1
ATOM 880 C C . ILE A 1 112 ? 4.349 -0.935 -18.149 1.00 88.19 112 ILE A C 1
ATOM 882 O O . ILE A 1 112 ? 5.010 -1.245 -19.140 1.00 88.19 112 ILE A O 1
ATOM 886 N N . PHE A 1 113 ? 3.694 -1.853 -17.442 1.00 82.75 113 PHE A N 1
ATOM 887 C CA . PHE A 1 113 ? 3.858 -3.276 -17.716 1.00 82.75 113 PHE A CA 1
ATOM 888 C C . PHE A 1 113 ? 3.138 -3.713 -18.994 1.00 82.75 113 PHE A C 1
ATOM 890 O O . PHE A 1 113 ? 3.551 -4.688 -19.624 1.00 82.75 113 PHE A O 1
ATOM 897 N N . HIS A 1 114 ? 2.113 -2.990 -19.455 1.00 83.06 114 HIS A N 1
ATOM 898 C CA . HIS A 1 114 ? 1.579 -3.206 -20.800 1.00 83.06 114 HIS A CA 1
ATOM 899 C C . HIS A 1 114 ? 2.559 -2.711 -21.878 1.00 83.06 114 HIS A C 1
ATOM 901 O O . HIS A 1 114 ? 2.729 -3.377 -22.900 1.00 83.06 114 HIS A O 1
ATOM 907 N N . TYR A 1 115 ? 3.229 -1.573 -21.675 1.00 78.75 115 TYR A N 1
ATOM 908 C CA . TYR A 1 115 ? 4.253 -1.074 -22.598 1.00 78.75 115 TYR A CA 1
ATOM 909 C C . TYR A 1 115 ? 5.461 -2.017 -22.679 1.00 78.75 115 TYR A C 1
ATOM 911 O O . TYR A 1 115 ? 5.850 -2.404 -23.780 1.00 78.75 115 TYR A O 1
ATOM 919 N N . VAL A 1 116 ? 6.004 -2.445 -21.537 1.00 75.25 116 VAL A N 1
ATOM 920 C CA . VAL A 1 116 ? 7.147 -3.368 -21.455 1.00 75.25 116 VAL A CA 1
ATOM 921 C C . VAL A 1 116 ? 6.863 -4.672 -22.208 1.00 75.25 116 VAL A C 1
ATOM 923 O O . VAL A 1 116 ? 7.607 -5.018 -23.123 1.00 75.25 116 VAL A O 1
ATOM 926 N N . ASN A 1 117 ? 5.732 -5.336 -21.937 1.00 72.06 117 ASN A N 1
ATOM 927 C CA . ASN A 1 117 ? 5.394 -6.605 -22.602 1.00 72.06 117 ASN A CA 1
ATOM 928 C C . ASN A 1 117 ? 5.244 -6.482 -24.127 1.00 72.06 117 ASN A C 1
ATOM 930 O O . ASN A 1 117 ? 5.502 -7.440 -24.852 1.00 72.06 117 ASN A O 1
ATOM 934 N N . ASN A 1 118 ? 4.801 -5.327 -24.632 1.00 66.75 118 ASN A N 1
ATOM 935 C CA . ASN A 1 118 ? 4.670 -5.128 -26.076 1.00 66.75 118 ASN A CA 1
ATOM 936 C C . ASN A 1 118 ? 6.004 -4.794 -26.754 1.00 66.75 118 ASN A C 1
ATOM 938 O O . ASN A 1 118 ? 6.154 -5.083 -27.940 1.00 66.75 118 ASN A O 1
ATOM 942 N N . ASN A 1 119 ? 6.965 -4.214 -26.029 1.00 60.00 119 ASN A N 1
ATOM 943 C CA . ASN A 1 119 ? 8.270 -3.847 -26.583 1.00 60.00 119 ASN A CA 1
ATOM 944 C C . ASN A 1 119 ? 9.312 -4.967 -26.490 1.00 60.00 119 ASN A C 1
ATOM 946 O O . ASN A 1 119 ? 10.171 -5.040 -27.363 1.00 60.00 119 ASN A O 1
ATOM 950 N N . GLU A 1 120 ? 9.182 -5.907 -25.549 1.00 55.34 120 GLU A N 1
ATOM 951 C CA . GLU A 1 120 ? 10.003 -7.131 -25.526 1.00 55.34 120 GLU A CA 1
ATOM 952 C C . GLU A 1 120 ? 9.792 -8.024 -26.772 1.00 55.34 120 GLU A C 1
ATOM 954 O O . GLU A 1 120 ? 10.649 -8.835 -27.112 1.00 55.34 120 GLU A O 1
ATOM 959 N N . CYS A 1 121 ? 8.683 -7.863 -27.510 1.00 46.16 121 CYS A N 1
ATOM 960 C CA . CYS A 1 121 ? 8.390 -8.626 -28.734 1.00 46.16 121 CYS A CA 1
ATOM 961 C C . CYS A 1 121 ? 8.970 -7.994 -30.022 1.00 46.16 121 CYS A C 1
ATOM 963 O O . CYS A 1 121 ? 8.944 -8.615 -31.092 1.00 46.16 121 CYS A O 1
ATOM 965 N N . SER A 1 122 ? 9.483 -6.763 -29.950 1.00 46.09 122 SER A N 1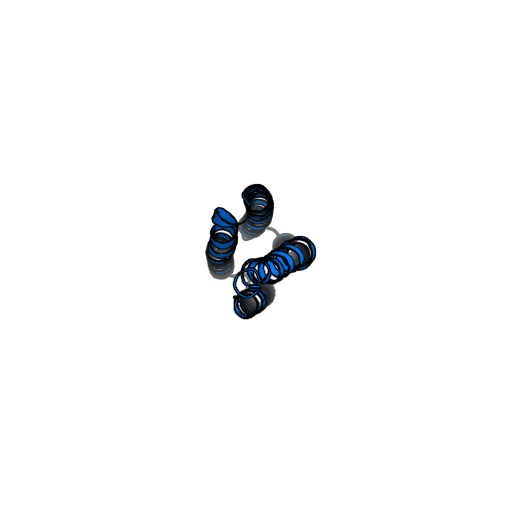
ATOM 966 C CA . SER A 1 122 ? 9.942 -6.009 -31.126 1.00 46.09 122 SER A CA 1
ATOM 967 C C . SER A 1 122 ? 11.342 -6.418 -31.593 1.00 46.09 122 SER A C 1
ATOM 969 O O . SER A 1 122 ? 11.597 -6.416 -32.797 1.00 46.09 122 SER A O 1
ATOM 971 N N . ASP A 1 123 ? 12.211 -6.860 -30.679 1.00 46.72 123 ASP A N 1
ATOM 972 C CA . ASP A 1 123 ? 13.586 -7.273 -31.003 1.00 46.72 123 ASP A CA 1
ATOM 973 C C . ASP A 1 123 ? 13.697 -8.718 -31.529 1.00 46.72 123 ASP A C 1
ATOM 975 O O . ASP A 1 123 ? 14.756 -9.143 -31.982 1.00 46.72 123 ASP A O 1
ATOM 979 N N . CYS A 1 124 ? 12.595 -9.478 -31.577 1.00 46.28 124 CYS A N 1
ATOM 980 C CA . CYS A 1 124 ? 12.582 -10.850 -32.106 1.00 46.28 124 CYS A CA 1
ATOM 981 C C . CYS A 1 124 ? 12.256 -10.949 -33.613 1.00 46.28 124 CYS A C 1
ATOM 983 O O . CYS A 1 124 ? 11.998 -12.047 -34.104 1.00 46.28 124 CYS A O 1
ATOM 985 N N . ARG A 1 125 ? 12.202 -9.838 -34.369 1.00 44.59 125 ARG A N 1
ATOM 986 C CA . ARG A 1 125 ? 11.812 -9.844 -35.803 1.00 44.59 125 ARG A CA 1
ATOM 987 C C . ARG A 1 125 ? 12.887 -9.359 -36.776 1.00 44.59 125 ARG A C 1
ATOM 989 O O . ARG A 1 125 ? 12.554 -8.903 -37.876 1.00 44.59 125 ARG A O 1
ATOM 996 N N . HIS A 1 126 ? 14.160 -9.479 -36.416 1.00 45.41 126 HIS A N 1
ATOM 997 C CA . HIS A 1 126 ? 15.277 -9.146 -37.307 1.00 45.41 126 HIS A CA 1
ATOM 998 C C . HIS A 1 126 ? 16.282 -10.286 -37.507 1.00 45.41 126 HIS A C 1
ATOM 1000 O O . HIS A 1 126 ? 17.461 -10.036 -37.688 1.00 45.41 126 HIS A O 1
ATOM 1006 N N . GLU A 1 127 ? 15.812 -11.528 -37.596 1.00 46.09 127 GLU A N 1
ATOM 1007 C CA . GLU A 1 127 ? 16.559 -12.613 -38.243 1.00 46.09 127 GLU A CA 1
ATOM 1008 C C . GLU A 1 127 ? 15.562 -13.454 -39.041 1.00 46.09 127 GLU A C 1
ATOM 1010 O O . GLU A 1 127 ? 14.939 -14.346 -38.492 1.00 46.09 127 GLU A O 1
ATOM 1015 N N . ASP A 1 128 ? 15.282 -13.040 -40.282 1.00 49.50 128 ASP A N 1
ATOM 1016 C CA . ASP A 1 128 ? 14.767 -13.877 -41.388 1.00 49.50 128 ASP A CA 1
ATOM 1017 C C . ASP A 1 128 ? 14.364 -12.976 -42.569 1.00 49.50 128 ASP A C 1
ATOM 1019 O O . ASP A 1 128 ? 13.217 -12.957 -43.022 1.00 49.50 128 ASP A O 1
ATOM 1023 N N . ARG A 1 129 ? 15.304 -12.170 -43.078 1.00 45.91 129 ARG A N 1
ATOM 1024 C CA . ARG A 1 129 ? 15.217 -11.635 -44.445 1.00 45.91 129 ARG A CA 1
ATOM 1025 C C . ARG A 1 129 ? 16.604 -11.596 -45.084 1.00 45.91 129 ARG A C 1
ATOM 1027 O O . ARG A 1 129 ? 17.371 -10.676 -44.819 1.00 45.91 129 ARG A O 1
ATOM 1034 N N . ASN A 1 130 ? 16.776 -12.555 -45.998 1.00 42.03 130 ASN A N 1
ATOM 1035 C CA . ASN A 1 130 ? 17.845 -12.798 -46.978 1.00 42.03 130 ASN A CA 1
ATOM 1036 C C . ASN A 1 130 ? 19.119 -13.495 -46.505 1.00 42.03 130 ASN A C 1
ATOM 1038 O O . ASN A 1 130 ? 19.983 -12.831 -45.901 1.00 42.03 130 ASN A O 1
#

pLDDT: mean 87.44, std 15.04, range [42.03, 98.38]

Secondary structure (DSSP, 8-state):
-HHHHHHHHHHHHHHHHHHHHHHHH---HHHHHHHHHHHHHHHHHHHHHHHHHHHTT-HHHHHHHHHHHHHHHHHHHHHHHTTTS-HHHHHHHHHHHHHHHHHHIIIIIHHHHHHHHHHTTTTTSSS---

Foldseek 3Di:
DVVVLVVLLVVLLVLLVVLLVCLVVDLPLVVSLVSLVVSLVSLVVSLVVVLVVCVVPPPVLSVVSVVLSVVLSVLSVQLNVCSVHDSVSNSVSSVVSNVSSVCCVVPRVVVPVVVVVVVVVVVVPPPDDD